Protein AF-A0A7V9MIT4-F1 (afdb_monomer)

Rad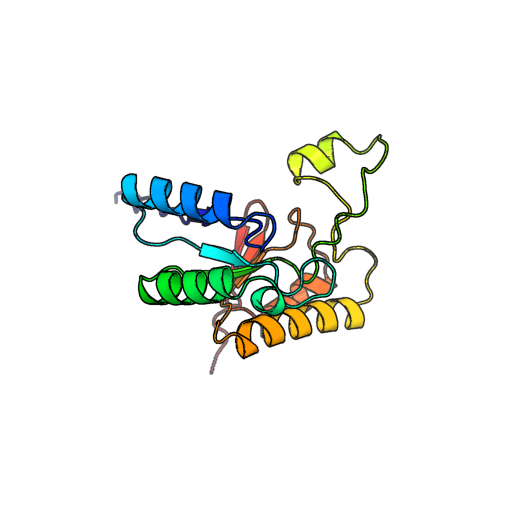ius of gyration: 16.39 Å; Cα contacts (8 Å, |Δi|>4): 254; chains: 1; bounding box: 53×37×36 Å

Mean predicted aligned error: 7.79 Å

Nearest PDB structures (foldseek):
  3wx7-assembly1_A  TM=4.622E-01  e=9.241E-02  Vibrio parahaemolyticus
  3e48-assembly1_A  TM=4.298E-01  e=4.080E+00  Staphylococcus aureus subsp. aureus Mu50
  1ajz-assembly1_A  TM=4.007E-01  e=4.355E+00  Escherichia coli

Foldseek 3Di:
DDDPDDDDAAEDPDQAPVCPVVSVVVVVVCVVVVNQEHEYAYQQQAVNHGRCVVCVVSLVVVVVRVVSPYAYAYEFHHPPQPPDDDDDVVVLCVLLVHDDWPPPPDDLVRLLCRVVVSQVSCVVSVHHHQEYETRSLDDDPSNVVSRLPRHQWYDHPPDIDGNPPDDD

Secondary structure (DSSP, 8-state):
-PPPPPP---EEEEESGGGHHHHHHHHHHHHHTT----EEEE-SSGGGS-TTTS-HHHHHHHHHHHHTT-EEEEE-SS------PPSS-HHHHHHTTSS--SSTT--HHHHHHHHHHHHHHHHHTT----EEE-GGG---HHHHHHHTTT-SEEEETTEEEEPP----

pLDDT: mean 84.07, std 19.53, range [32.19, 98.31]

Structure (mmCIF, N/CA/C/O backbone):
data_AF-A0A7V9MIT4-F1
#
_entry.id   AF-A0A7V9MIT4-F1
#
loop_
_atom_site.group_PDB
_atom_site.id
_atom_site.type_symbol
_atom_site.label_atom_id
_atom_site.label_alt_id
_atom_site.label_comp_id
_atom_site.label_asym_id
_atom_site.label_entity_id
_atom_site.label_seq_id
_atom_site.pdbx_PDB_ins_code
_atom_site.Cartn_x
_atom_site.Cartn_y
_atom_site.Cartn_z
_atom_site.occupancy
_atom_site.B_iso_or_equiv
_atom_site.auth_seq_id
_atom_site.auth_comp_id
_atom_site.auth_asym_id
_atom_site.auth_atom_id
_atom_site.pdbx_PDB_model_num
ATOM 1 N N . MET A 1 1 ? -34.554 13.764 -7.611 1.00 50.81 1 MET A N 1
ATOM 2 C CA . MET A 1 1 ? -33.709 12.627 -7.179 1.00 50.81 1 MET A CA 1
ATOM 3 C C . MET A 1 1 ? -32.407 13.195 -6.635 1.00 50.81 1 MET A C 1
ATOM 5 O O . MET A 1 1 ? -31.705 13.870 -7.378 1.00 50.81 1 MET A O 1
ATOM 9 N N . SER A 1 2 ? -32.130 13.022 -5.344 1.00 70.88 2 SER A N 1
ATOM 10 C CA . SER A 1 2 ? -30.920 13.536 -4.687 1.00 70.88 2 SER A CA 1
ATOM 11 C C . SER A 1 2 ? -29.694 12.757 -5.168 1.00 70.88 2 SER A C 1
ATOM 13 O O . SER A 1 2 ? -29.750 11.530 -5.259 1.00 70.88 2 SER A O 1
ATOM 15 N N . ARG A 1 3 ? -28.592 13.444 -5.496 1.00 68.62 3 ARG A N 1
ATOM 16 C CA . ARG A 1 3 ? -27.335 12.785 -5.882 1.00 68.62 3 ARG A CA 1
ATOM 17 C C . ARG A 1 3 ? -26.892 11.866 -4.734 1.00 68.62 3 ARG A C 1
ATOM 19 O O . ARG A 1 3 ? -26.914 12.330 -3.591 1.00 68.62 3 ARG A O 1
ATOM 26 N N . PRO A 1 4 ? -26.505 10.603 -4.995 1.00 65.50 4 PRO A N 1
ATOM 27 C CA . PRO A 1 4 ? -26.009 9.738 -3.935 1.00 65.50 4 PRO A CA 1
ATOM 28 C C . PRO A 1 4 ? -24.834 10.420 -3.220 1.00 65.50 4 PRO A C 1
ATOM 30 O O . PRO A 1 4 ? -24.067 11.147 -3.868 1.00 65.50 4 PRO A O 1
ATOM 33 N N . PRO A 1 5 ? -24.699 10.227 -1.897 1.00 76.44 5 PRO A N 1
ATOM 34 C CA . PRO A 1 5 ? -23.620 10.836 -1.138 1.00 76.44 5 PRO A CA 1
ATOM 35 C C . PRO A 1 5 ? -22.276 10.421 -1.737 1.00 76.44 5 PRO A C 1
ATOM 37 O O . PRO A 1 5 ? -22.079 9.265 -2.129 1.00 76.44 5 PRO A O 1
ATOM 40 N N . ALA A 1 6 ? -21.360 11.383 -1.839 1.00 81.81 6 ALA A N 1
ATOM 41 C CA . ALA A 1 6 ? -20.009 11.109 -2.298 1.00 81.81 6 ALA A CA 1
ATOM 42 C C . ALA A 1 6 ? -19.359 10.100 -1.343 1.00 81.81 6 ALA A C 1
ATOM 44 O O . ALA A 1 6 ? -19.376 10.289 -0.128 1.00 81.81 6 ALA A O 1
ATOM 45 N N . ARG A 1 7 ? -18.810 9.017 -1.895 1.00 85.94 7 ARG A N 1
ATOM 46 C CA . ARG A 1 7 ? -18.032 8.038 -1.133 1.00 85.94 7 ARG A CA 1
ATOM 47 C C . ARG A 1 7 ? -16.562 8.423 -1.202 1.00 85.94 7 ARG A C 1
ATOM 49 O O . ARG A 1 7 ? -16.073 8.770 -2.275 1.00 85.94 7 ARG A O 1
ATOM 56 N N . VAL A 1 8 ? -15.876 8.335 -0.070 1.00 87.75 8 VAL A N 1
ATOM 57 C CA . VAL A 1 8 ? -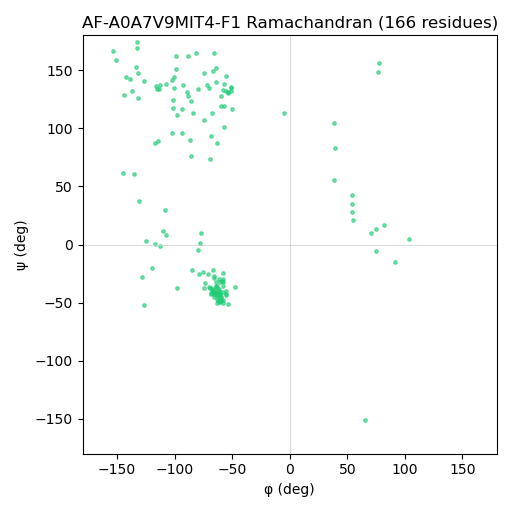14.439 8.591 0.047 1.00 87.75 8 VAL A CA 1
ATOM 58 C C . VAL A 1 8 ? -13.759 7.293 0.462 1.00 87.75 8 VAL A C 1
ATOM 60 O O . VAL A 1 8 ? -14.260 6.581 1.328 1.00 87.75 8 VAL A O 1
ATOM 63 N N . ALA A 1 9 ? -12.630 6.986 -0.170 1.00 90.81 9 ALA A N 1
ATOM 64 C CA . ALA A 1 9 ? -11.710 5.948 0.270 1.00 90.81 9 ALA A CA 1
ATOM 65 C C . ALA A 1 9 ? -10.419 6.627 0.728 1.00 90.81 9 ALA A C 1
ATOM 67 O O . ALA A 1 9 ? -9.948 7.558 0.074 1.00 90.81 9 ALA A O 1
ATOM 68 N N . VAL A 1 10 ? -9.863 6.167 1.845 1.00 95.25 10 VAL A N 1
ATOM 69 C CA . VAL A 1 10 ? -8.635 6.716 2.428 1.00 95.25 10 VAL A CA 1
ATOM 70 C C . VAL A 1 10 ? -7.556 5.646 2.385 1.00 95.25 10 VAL A C 1
ATOM 72 O O . VAL A 1 10 ? -7.805 4.492 2.742 1.00 95.25 10 VAL A O 1
ATOM 75 N N . ALA A 1 11 ? -6.363 6.031 1.938 1.00 95.62 11 ALA A N 1
ATOM 76 C CA . ALA A 1 11 ? -5.203 5.159 1.896 1.00 95.62 11 ALA A CA 1
ATOM 77 C C . ALA A 1 11 ? -4.015 5.798 2.621 1.00 95.62 11 ALA A C 1
ATOM 79 O O . ALA A 1 11 ? -3.781 7.000 2.498 1.00 95.62 11 ALA A O 1
ATOM 80 N N . VAL A 1 12 ? -3.262 4.981 3.355 1.00 96.69 12 VAL A N 1
ATOM 81 C CA . VAL A 1 12 ? -1.987 5.359 3.971 1.00 96.69 12 VAL A CA 1
ATOM 82 C C . VAL A 1 12 ? -0.874 4.785 3.104 1.00 96.69 12 VAL A C 1
ATOM 84 O O . VAL A 1 12 ? -0.790 3.572 2.913 1.00 96.69 12 VAL A O 1
ATOM 87 N N . HIS A 1 13 ? -0.065 5.677 2.541 1.00 93.81 13 HIS A N 1
ATOM 88 C CA . HIS A 1 13 ? 1.044 5.340 1.655 1.00 93.81 13 HIS A CA 1
ATOM 89 C C . HIS A 1 13 ? 2.298 4.917 2.424 1.00 93.81 13 HIS A C 1
ATOM 91 O O . HIS A 1 13 ? 2.413 5.168 3.624 1.00 93.81 13 HIS A O 1
ATOM 97 N N . ASP A 1 14 ? 3.229 4.305 1.688 1.00 91.75 14 ASP A N 1
ATOM 98 C CA . ASP A 1 14 ? 4.587 3.999 2.136 1.00 91.75 14 ASP A CA 1
ATOM 99 C C . ASP A 1 14 ? 4.646 3.212 3.446 1.00 91.75 14 ASP A C 1
ATOM 101 O O . ASP A 1 14 ? 5.469 3.506 4.306 1.00 91.75 14 ASP A O 1
ATOM 105 N N . VAL A 1 15 ? 3.783 2.206 3.619 1.00 95.56 15 VAL A N 1
ATOM 106 C CA . VAL A 1 15 ? 3.822 1.336 4.800 1.00 95.56 15 VAL A CA 1
ATOM 107 C C . VAL A 1 15 ? 5.010 0.381 4.670 1.00 95.56 15 VAL A C 1
ATOM 109 O O . VAL A 1 15 ? 5.002 -0.543 3.855 1.00 95.56 15 VAL A O 1
ATOM 112 N N . ALA A 1 16 ? 6.049 0.634 5.462 1.00 94.31 16 ALA A N 1
ATOM 113 C CA . ALA A 1 16 ? 7.313 -0.096 5.468 1.00 94.31 16 ALA A CA 1
ATOM 114 C C . ALA A 1 16 ? 7.979 0.009 6.855 1.00 94.31 16 ALA A C 1
ATOM 116 O O . ALA A 1 16 ? 7.594 0.866 7.653 1.00 94.31 16 ALA A O 1
ATOM 117 N N . PRO A 1 17 ? 9.010 -0.801 7.167 1.00 93.25 17 PRO A N 1
ATOM 118 C CA . PRO A 1 17 ? 9.674 -0.748 8.471 1.00 93.25 17 PRO A CA 1
ATOM 119 C C . PRO A 1 17 ? 10.209 0.648 8.830 1.00 93.25 17 PRO A C 1
ATOM 121 O O . PRO A 1 17 ? 10.043 1.103 9.958 1.00 93.25 17 PRO A O 1
ATOM 124 N N . ALA A 1 18 ? 10.776 1.374 7.859 1.00 91.38 18 ALA A N 1
ATOM 125 C CA . ALA A 1 18 ? 11.345 2.709 8.076 1.00 91.38 18 ALA A CA 1
ATOM 126 C C . ALA A 1 18 ? 10.304 3.793 8.430 1.00 91.38 18 ALA A C 1
ATOM 128 O O . ALA A 1 18 ? 10.654 4.825 8.997 1.00 91.38 18 ALA A O 1
ATOM 129 N N . THR A 1 19 ? 9.036 3.580 8.084 1.00 92.62 19 THR A N 1
ATOM 130 C CA . THR A 1 19 ? 7.924 4.526 8.279 1.00 92.62 19 THR A CA 1
ATOM 131 C C . THR A 1 19 ? 6.906 4.024 9.301 1.00 92.62 19 THR A C 1
ATOM 133 O O . THR A 1 19 ? 5.950 4.736 9.610 1.00 92.62 19 THR A O 1
ATOM 136 N N . PHE A 1 20 ? 7.115 2.829 9.861 1.00 95.12 20 PHE A N 1
ATOM 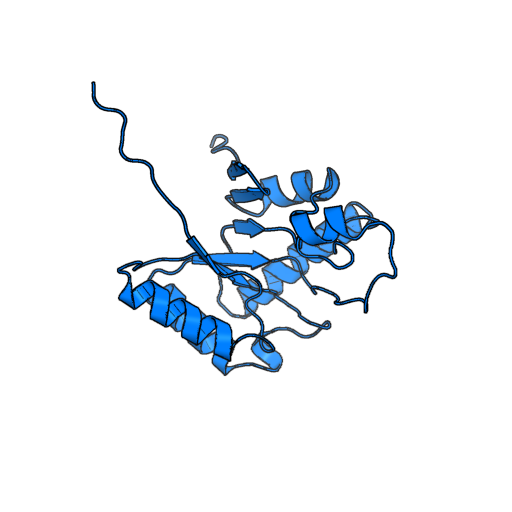137 C CA . PHE A 1 20 ? 6.121 2.097 10.638 1.00 95.12 20 PHE A CA 1
ATOM 138 C C . PHE A 1 20 ? 5.524 2.914 11.789 1.00 95.12 20 PHE A C 1
ATOM 140 O O . PHE A 1 20 ? 4.304 3.056 11.858 1.00 95.12 20 PHE A O 1
ATOM 147 N N . ALA A 1 21 ? 6.361 3.524 12.635 1.00 96.19 21 ALA A N 1
ATOM 148 C CA . ALA A 1 21 ? 5.891 4.336 13.761 1.00 96.19 21 ALA A CA 1
ATOM 149 C C . ALA A 1 21 ? 4.937 5.455 13.304 1.00 96.19 21 ALA A C 1
ATOM 151 O O . ALA A 1 21 ? 3.868 5.653 13.879 1.00 96.19 21 ALA A O 1
ATOM 152 N N . ARG A 1 22 ? 5.268 6.122 12.191 1.00 97.06 22 ARG A N 1
ATOM 153 C CA . ARG A 1 22 ? 4.426 7.178 11.627 1.00 97.06 22 ARG A CA 1
ATOM 154 C C . ARG A 1 22 ? 3.121 6.632 11.047 1.00 97.06 22 ARG A C 1
ATOM 156 O O . ARG A 1 22 ? 2.083 7.276 11.183 1.00 97.06 22 ARG A O 1
ATOM 163 N N . CYS A 1 23 ? 3.147 5.459 10.415 1.00 97.75 23 CYS A N 1
ATOM 164 C CA . CYS A 1 23 ? 1.939 4.798 9.916 1.00 97.75 23 CYS A CA 1
ATOM 165 C C . CYS A 1 23 ? 0.970 4.445 11.055 1.00 97.75 23 CYS A C 1
ATOM 167 O O . CYS A 1 23 ? -0.236 4.635 10.893 1.00 97.75 23 CYS A O 1
ATOM 169 N N . VAL A 1 24 ? 1.483 3.993 12.206 1.00 98.12 24 VAL A N 1
ATOM 170 C CA . VAL A 1 24 ? 0.674 3.711 13.405 1.00 98.12 24 VAL A CA 1
ATOM 171 C C . VAL A 1 24 ? -0.002 4.984 13.916 1.00 98.12 24 VAL A C 1
ATOM 173 O O . VAL A 1 24 ? -1.218 4.988 14.103 1.00 98.12 24 VAL A O 1
ATOM 176 N N . GLU A 1 25 ? 0.750 6.078 14.065 1.00 98.25 25 GLU A N 1
ATOM 177 C CA . GLU A 1 25 ? 0.209 7.378 14.492 1.00 98.25 25 GLU A CA 1
ATOM 178 C C . GLU A 1 25 ? -0.895 7.881 13.556 1.00 98.25 25 GLU A C 1
ATOM 180 O O . GLU A 1 25 ? -1.987 8.233 14.003 1.00 98.25 25 GLU A O 1
ATOM 185 N N . VAL A 1 26 ? -0.633 7.890 12.243 1.00 98.12 26 VAL A N 1
ATOM 186 C CA . VAL A 1 26 ? -1.614 8.344 11.247 1.00 98.12 26 VAL A CA 1
ATOM 187 C C . VAL A 1 26 ? -2.851 7.455 11.278 1.00 98.12 26 VAL A C 1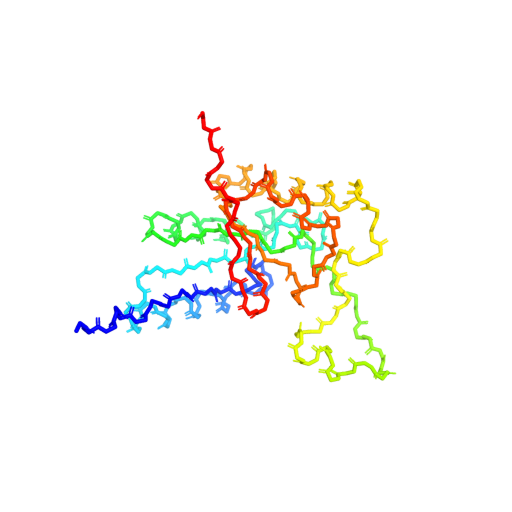
ATOM 189 O O . VAL A 1 26 ? -3.967 7.967 11.226 1.00 98.12 26 VAL A O 1
ATOM 192 N N . ARG A 1 27 ? -2.690 6.133 11.395 1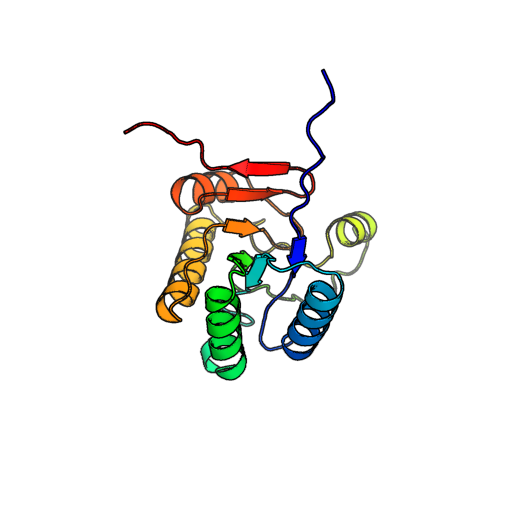.00 98.12 27 ARG A N 1
ATOM 193 C CA . ARG A 1 27 ? -3.837 5.224 11.463 1.00 98.12 27 ARG A CA 1
ATOM 194 C C . ARG A 1 27 ? -4.686 5.457 12.713 1.00 98.12 27 ARG A C 1
ATOM 196 O O . ARG A 1 27 ? -5.913 5.413 12.597 1.00 98.12 27 ARG A O 1
ATOM 203 N N . GLY A 1 28 ? -4.052 5.697 13.862 1.00 97.56 28 GLY A N 1
ATOM 204 C CA . GLY A 1 28 ? -4.728 6.039 15.115 1.00 97.56 28 GLY A CA 1
ATOM 205 C C . GLY A 1 28 ? -5.530 7.331 14.985 1.00 97.56 28 GLY A C 1
ATOM 206 O O . GLY A 1 28 ? -6.733 7.331 15.223 1.00 97.56 28 GLY A O 1
ATOM 207 N N . TRP A 1 29 ? -4.906 8.386 14.460 1.00 98.19 29 TRP A N 1
ATOM 208 C CA . TRP A 1 29 ? -5.584 9.655 14.185 1.00 98.19 29 TRP A CA 1
ATOM 209 C C . TRP A 1 29 ? -6.780 9.501 13.228 1.00 98.19 29 TRP A C 1
ATOM 211 O O . TRP A 1 29 ? -7.844 10.070 13.458 1.00 98.19 29 TRP A O 1
ATOM 221 N N . LEU A 1 30 ? -6.658 8.685 12.174 1.00 97.81 30 LEU A N 1
ATOM 222 C CA . LEU A 1 30 ? -7.784 8.398 11.275 1.00 97.81 30 LEU A CA 1
ATOM 223 C C . LEU A 1 30 ? -8.922 7.654 11.998 1.00 97.81 30 LEU A C 1
ATOM 225 O O . LEU A 1 30 ? -10.089 7.924 11.718 1.00 97.81 30 LEU A O 1
ATOM 229 N N . ALA A 1 31 ? -8.610 6.755 12.940 1.00 96.75 31 ALA A N 1
ATOM 230 C CA . ALA A 1 31 ? -9.626 6.082 13.754 1.00 96.75 31 ALA A CA 1
ATOM 231 C C . ALA A 1 31 ? -10.380 7.073 14.655 1.00 96.75 31 ALA A C 1
ATOM 233 O O . ALA A 1 31 ? -11.603 7.015 14.729 1.00 96.75 31 ALA A O 1
ATOM 234 N N . GLU A 1 32 ? -9.672 8.016 15.282 1.00 97.38 32 GLU A N 1
ATOM 235 C CA . GLU A 1 32 ? -10.275 9.078 16.105 1.00 97.38 32 GLU A CA 1
ATOM 236 C C . GLU A 1 32 ? -11.225 9.979 15.300 1.00 97.38 32 GLU A C 1
ATOM 238 O O . GLU A 1 32 ? -12.217 10.475 15.831 1.00 97.38 32 GLU A O 1
ATOM 243 N N . LEU A 1 33 ? -10.969 10.144 13.999 1.00 96.25 33 LEU A N 1
ATOM 244 C CA . LEU A 1 33 ? -11.858 10.841 13.064 1.00 96.25 33 LEU A CA 1
ATOM 245 C C . LEU A 1 33 ? -13.068 10.002 12.605 1.00 96.25 33 LEU A C 1
ATOM 247 O O . LEU A 1 33 ? -13.858 10.472 11.785 1.00 96.25 33 LEU A O 1
ATOM 251 N N . GLY A 1 34 ? -13.220 8.772 13.101 1.00 95.38 34 GLY A N 1
ATOM 252 C CA . GLY A 1 34 ? -14.306 7.858 12.735 1.00 95.38 34 GLY A CA 1
ATOM 253 C C . GLY A 1 34 ? -14.072 7.091 11.431 1.00 95.38 34 GLY A C 1
ATOM 254 O O . GLY A 1 34 ? -15.019 6.564 10.847 1.00 95.38 34 GLY A O 1
ATOM 255 N N . LEU A 1 35 ? -12.832 7.030 10.930 1.00 95.94 35 LEU A N 1
ATOM 256 C CA . LEU A 1 35 ? -12.487 6.185 9.786 1.00 95.94 35 LEU A CA 1
ATOM 257 C C . LEU A 1 35 ? -12.133 4.780 10.277 1.00 95.94 35 LEU A C 1
ATOM 259 O O . LEU A 1 35 ? -10.976 4.446 10.556 1.00 95.94 35 LEU A O 1
ATOM 263 N N . ASP A 1 36 ? -13.166 3.943 10.344 1.00 93.12 36 ASP A N 1
ATOM 264 C CA . ASP A 1 36 ? -13.055 2.557 10.805 1.00 93.12 36 ASP A CA 1
ATOM 265 C C . ASP A 1 36 ? -12.207 1.688 9.874 1.00 93.12 36 ASP A C 1
ATOM 267 O O . ASP A 1 36 ? -11.612 0.713 10.323 1.00 93.12 36 ASP A O 1
ATOM 271 N N . ARG A 1 37 ? -12.134 2.034 8.581 1.00 95.75 37 ARG A N 1
ATOM 272 C CA . ARG A 1 37 ? -11.415 1.256 7.564 1.00 95.75 37 ARG A CA 1
ATOM 273 C C . ARG A 1 37 ? -10.606 2.150 6.643 1.00 95.75 37 ARG A C 1
ATOM 275 O O . ARG A 1 37 ? -11.135 3.107 6.074 1.00 95.75 37 ARG A O 1
ATOM 282 N N . VAL A 1 38 ? -9.352 1.778 6.424 1.00 97.69 38 VAL A N 1
ATOM 283 C CA . VAL A 1 38 ? -8.463 2.407 5.440 1.00 97.69 38 VAL A CA 1
ATOM 284 C C . VAL A 1 38 ? -7.764 1.350 4.591 1.00 97.69 38 VAL A C 1
ATOM 286 O O . VAL A 1 38 ? -7.815 0.158 4.886 1.00 97.69 38 VAL A O 1
ATOM 289 N N . THR A 1 39 ? -7.105 1.776 3.516 1.00 98.06 39 THR A N 1
ATOM 290 C CA . THR A 1 39 ? -6.191 0.907 2.764 1.00 98.06 39 THR A CA 1
ATOM 291 C C . THR A 1 39 ? -4.743 1.214 3.132 1.00 98.06 39 THR A C 1
ATOM 293 O O . THR A 1 39 ? -4.290 2.346 2.997 1.00 98.06 39 THR A O 1
ATOM 296 N N . LEU A 1 40 ? -4.001 0.206 3.568 1.00 98.31 40 LEU A N 1
ATOM 297 C CA . LEU A 1 40 ? -2.580 0.288 3.879 1.00 98.31 40 LEU A CA 1
ATOM 298 C C . LEU A 1 40 ? -1.782 -0.138 2.642 1.00 98.31 40 LEU A C 1
ATOM 300 O O . LEU A 1 40 ? -1.914 -1.270 2.168 1.00 98.31 40 LEU A O 1
ATOM 304 N N . LEU A 1 41 ? -0.995 0.784 2.086 1.00 97.69 41 LEU A N 1
ATOM 305 C CA . LEU A 1 41 ? -0.198 0.550 0.882 1.00 97.69 41 LEU A CA 1
ATOM 306 C C . LEU A 1 41 ? 1.206 0.097 1.282 1.00 97.69 41 LEU A C 1
ATOM 308 O O . LEU A 1 41 ? 2.068 0.913 1.608 1.00 97.69 41 LEU A O 1
ATOM 312 N N . VAL A 1 42 ? 1.406 -1.218 1.290 1.00 97.38 42 VAL A N 1
ATOM 313 C CA . VAL A 1 42 ? 2.604 -1.866 1.833 1.00 97.38 42 VAL A CA 1
ATOM 314 C C . VAL A 1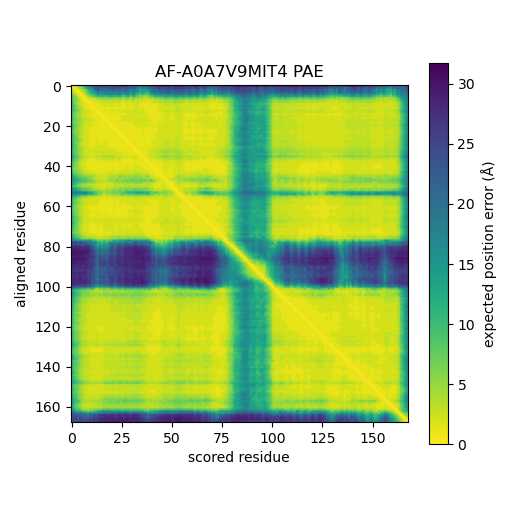 42 ? 3.671 -2.009 0.758 1.00 97.38 42 VAL A C 1
ATOM 316 O O . VAL A 1 42 ? 3.387 -2.512 -0.332 1.00 97.38 42 VAL A O 1
ATOM 319 N N . ILE A 1 43 ? 4.902 -1.609 1.079 1.00 95.19 43 ILE A N 1
ATOM 320 C CA . ILE A 1 43 ? 6.085 -1.879 0.255 1.00 95.19 43 ILE A CA 1
ATOM 321 C C . ILE A 1 43 ? 6.585 -3.285 0.627 1.00 95.19 43 ILE A C 1
ATOM 323 O O . ILE A 1 43 ? 7.020 -3.476 1.763 1.00 95.19 43 ILE A O 1
ATOM 327 N N . PRO A 1 44 ? 6.520 -4.283 -0.274 1.00 95.19 44 PRO A N 1
ATOM 328 C CA . PRO A 1 44 ? 6.783 -5.674 0.101 1.00 95.19 44 PRO A CA 1
ATOM 329 C C . PRO A 1 44 ? 8.236 -5.961 0.483 1.00 95.19 44 PRO A C 1
ATOM 331 O O . PRO A 1 44 ? 8.486 -6.699 1.430 1.00 95.19 44 PRO A O 1
ATOM 334 N N . ALA A 1 45 ? 9.198 -5.418 -0.262 1.00 92.06 45 ALA A N 1
ATOM 335 C CA . ALA A 1 45 ? 10.612 -5.725 -0.084 1.00 92.06 45 ALA A CA 1
ATOM 336 C C . ALA A 1 45 ? 11.487 -4.459 -0.105 1.00 92.06 45 ALA A C 1
ATOM 338 O O . ALA A 1 45 ? 12.336 -4.317 -0.996 1.00 92.06 45 ALA A O 1
ATOM 339 N N . PRO A 1 46 ? 11.276 -3.512 0.832 1.00 85.19 46 PRO A N 1
ATOM 340 C CA . PRO A 1 46 ? 12.066 -2.289 0.888 1.00 85.19 46 PRO A CA 1
ATOM 341 C C . PRO A 1 46 ? 13.554 -2.639 0.981 1.00 85.19 46 PRO A C 1
ATOM 343 O O . PRO A 1 46 ? 13.953 -3.506 1.758 1.00 85.19 46 PRO A O 1
ATOM 346 N N . GLU A 1 47 ? 14.372 -1.998 0.145 1.00 82.12 47 GLU A N 1
ATOM 347 C CA . GLU A 1 47 ? 15.820 -2.262 0.082 1.00 82.12 47 GLU A CA 1
ATOM 348 C C . GLU A 1 47 ? 16.174 -3.749 -0.152 1.00 82.12 47 GLU A C 1
ATOM 350 O O . GLU A 1 47 ? 17.182 -4.240 0.350 1.00 82.12 47 GLU A O 1
ATOM 355 N N . LEU A 1 48 ? 15.360 -4.472 -0.937 1.00 83.94 48 LEU A N 1
ATOM 356 C CA . LEU A 1 48 ? 15.560 -5.883 -1.324 1.00 83.94 48 LEU A CA 1
ATOM 357 C C . LEU A 1 48 ? 15.374 -6.918 -0.207 1.00 83.94 48 LEU A C 1
ATOM 359 O O . LEU A 1 48 ? 15.649 -8.100 -0.421 1.00 83.94 48 LEU A O 1
ATOM 363 N N . HIS A 1 49 ? 14.865 -6.516 0.954 1.00 86.75 49 HIS A N 1
ATOM 364 C CA . HIS A 1 49 ? 14.556 -7.434 2.045 1.00 86.75 49 HIS A CA 1
ATOM 365 C C . HIS A 1 49 ? 13.051 -7.485 2.289 1.00 86.75 49 HIS A C 1
ATOM 367 O O . HIS A 1 49 ? 12.444 -6.418 2.367 1.00 86.75 49 HIS A O 1
ATOM 373 N N . PRO A 1 50 ? 12.442 -8.678 2.448 1.00 90.75 50 PRO A N 1
ATOM 374 C CA . PRO A 1 50 ? 11.039 -8.773 2.837 1.00 90.75 50 PRO A CA 1
ATOM 375 C C . PRO A 1 50 ? 10.753 -7.920 4.078 1.00 90.75 50 PRO A C 1
ATOM 377 O O . PRO A 1 50 ? 11.531 -7.931 5.038 1.00 90.75 50 PRO A O 1
ATOM 380 N N . PHE A 1 51 ? 9.660 -7.156 4.042 1.00 90.88 51 PHE A N 1
ATOM 381 C CA . PHE A 1 51 ? 9.336 -6.170 5.078 1.00 90.88 51 PHE A CA 1
ATOM 382 C C . PHE A 1 51 ? 9.223 -6.793 6.481 1.00 90.88 51 PHE A C 1
ATOM 384 O O . PHE A 1 51 ? 9.565 -6.155 7.475 1.00 90.88 51 PHE A O 1
ATOM 391 N N . ASP A 1 52 ? 8.776 -8.044 6.552 1.00 87.81 52 ASP A N 1
ATOM 392 C CA . ASP A 1 52 ? 8.562 -8.824 7.769 1.00 87.81 52 ASP A CA 1
ATOM 393 C C . ASP A 1 52 ? 9.864 -9.400 8.346 1.00 87.81 52 ASP A C 1
ATOM 395 O O . ASP A 1 52 ? 9.973 -9.588 9.554 1.00 87.81 52 ASP A O 1
ATOM 399 N N . SER A 1 53 ? 10.895 -9.601 7.520 1.00 87.62 53 SER A N 1
ATOM 400 C CA . SER A 1 53 ? 12.178 -10.174 7.955 1.00 87.62 53 SER A CA 1
ATOM 401 C C . SER A 1 53 ? 12.941 -9.272 8.928 1.00 87.62 53 SER A C 1
ATOM 403 O O . SER A 1 53 ? 13.724 -9.759 9.740 1.00 87.62 53 SER A O 1
ATOM 405 N N . ARG A 1 54 ? 12.743 -7.951 8.836 1.00 74.50 54 ARG A N 1
ATOM 406 C CA . ARG A 1 54 ? 13.357 -6.950 9.731 1.00 74.50 54 ARG A CA 1
ATOM 407 C C . ARG A 1 54 ? 12.336 -6.167 10.559 1.00 74.50 54 ARG A C 1
ATOM 409 O O . ARG A 1 54 ? 12.731 -5.279 11.305 1.00 74.50 54 ARG A O 1
ATOM 416 N N . GLY A 1 55 ? 11.050 -6.465 10.398 1.00 82.00 55 GLY A N 1
ATOM 417 C CA . GLY A 1 55 ? 9.951 -5.773 11.066 1.00 82.00 55 GLY A CA 1
ATOM 418 C C . GLY A 1 55 ? 8.810 -6.730 11.398 1.00 82.00 55 GLY A C 1
ATOM 419 O O . GLY A 1 55 ? 7.708 -6.545 10.876 1.00 82.00 55 GLY A O 1
ATOM 420 N N . PRO A 1 56 ? 9.039 -7.758 12.235 1.00 90.00 56 PRO A N 1
ATOM 421 C CA . PRO A 1 56 ? 7.973 -8.666 12.651 1.00 90.00 56 PRO A CA 1
ATOM 422 C C . PRO A 1 56 ? 6.817 -7.921 13.340 1.00 90.00 56 PRO A C 1
ATOM 424 O O . PRO A 1 56 ? 5.661 -8.313 13.195 1.00 90.00 56 PRO A O 1
ATOM 427 N N . GLU A 1 57 ? 7.096 -6.800 14.012 1.00 95.12 57 GLU A N 1
ATOM 428 C CA . GLU A 1 57 ? 6.084 -5.930 14.617 1.00 95.12 57 GLU A CA 1
ATOM 429 C C . GLU A 1 57 ? 5.178 -5.283 13.563 1.00 95.12 57 GLU A C 1
ATOM 431 O O . GLU A 1 57 ? 3.972 -5.166 13.775 1.00 95.12 57 GLU A O 1
ATOM 436 N N . LEU A 1 58 ? 5.734 -4.905 12.405 1.00 96.44 58 LEU A N 1
ATOM 437 C CA . LEU A 1 58 ? 4.951 -4.377 11.288 1.00 96.44 58 LEU A CA 1
ATOM 438 C C . LEU A 1 58 ? 4.026 -5.458 10.716 1.00 96.44 58 LEU A C 1
ATOM 440 O O . LEU A 1 58 ? 2.864 -5.173 10.436 1.00 96.44 58 LEU A O 1
ATOM 444 N N . ALA A 1 59 ? 4.509 -6.694 10.565 1.00 96.25 59 ALA A N 1
ATOM 445 C CA . ALA A 1 59 ? 3.679 -7.804 10.098 1.00 96.25 59 ALA A CA 1
ATOM 446 C C . ALA A 1 59 ? 2.528 -8.106 11.073 1.00 96.25 59 ALA A C 1
ATOM 448 O O . ALA A 1 59 ? 1.374 -8.177 10.649 1.00 96.25 59 ALA A O 1
ATOM 449 N N . ALA A 1 60 ? 2.821 -8.188 12.374 1.00 97.31 60 ALA A N 1
ATOM 450 C CA . ALA A 1 60 ? 1.810 -8.393 13.410 1.00 97.31 60 ALA A CA 1
ATOM 451 C C . ALA A 1 60 ? 0.767 -7.262 13.430 1.00 97.31 60 ALA A C 1
ATOM 453 O O . ALA A 1 60 ? -0.436 -7.526 13.457 1.00 97.31 60 ALA A O 1
ATOM 454 N N . TRP A 1 61 ? 1.212 -6.005 13.337 1.00 98.25 61 TRP A N 1
ATOM 455 C CA . TRP A 1 61 ? 0.310 -4.859 13.247 1.00 98.25 61 TRP A CA 1
ATOM 456 C C . TRP A 1 61 ? -0.560 -4.916 11.987 1.00 98.25 61 TRP A C 1
ATOM 458 O O . TRP A 1 61 ? -1.765 -4.689 12.065 1.00 98.25 61 TRP A O 1
ATOM 468 N N . LEU A 1 62 ? 0.002 -5.275 10.829 1.00 98.25 62 LEU A N 1
ATOM 469 C CA . LEU A 1 62 ? -0.773 -5.434 9.596 1.00 98.25 62 LEU A CA 1
ATOM 470 C C . LEU A 1 62 ? -1.847 -6.519 9.734 1.00 98.25 62 LEU A C 1
ATOM 472 O O . LEU A 1 62 ? -2.972 -6.304 9.284 1.00 98.25 62 LEU A O 1
ATOM 476 N N . HIS A 1 63 ? -1.551 -7.649 10.382 1.00 98.19 63 HIS A N 1
ATOM 477 C CA . HIS A 1 63 ? -2.558 -8.682 10.660 1.00 98.19 63 HIS A CA 1
ATOM 478 C C . HIS A 1 63 ? -3.672 -8.175 11.564 1.00 98.19 63 HIS A C 1
ATOM 480 O O . HIS A 1 63 ? -4.845 -8.385 11.257 1.00 98.19 63 HIS A O 1
ATOM 486 N N . GLU A 1 64 ? -3.325 -7.472 12.639 1.00 98.06 64 GLU A N 1
ATOM 487 C CA . GLU A 1 64 ? -4.302 -6.873 13.548 1.00 98.06 64 GLU A CA 1
ATOM 488 C C . GLU A 1 64 ? -5.212 -5.880 12.808 1.00 98.06 64 GLU A C 1
ATOM 490 O O . GLU A 1 64 ? -6.436 -5.927 12.936 1.00 98.06 64 GLU A O 1
ATOM 495 N N . ARG A 1 65 ? -4.624 -5.008 11.981 1.00 98.19 65 ARG A N 1
ATOM 496 C CA . ARG A 1 65 ? -5.360 -4.022 11.183 1.00 98.19 65 ARG A CA 1
ATOM 497 C C . ARG A 1 65 ? -6.278 -4.676 10.157 1.00 98.19 65 ARG A C 1
ATOM 499 O O . ARG A 1 65 ? -7.434 -4.273 10.037 1.00 98.19 65 ARG A O 1
ATOM 506 N N . VAL A 1 66 ? -5.809 -5.718 9.471 1.00 98.06 66 VAL A N 1
ATOM 507 C CA . VAL A 1 66 ? -6.645 -6.507 8.554 1.00 98.06 66 VAL A CA 1
ATOM 508 C C . VAL A 1 66 ? -7.795 -7.183 9.304 1.00 98.06 66 VAL A C 1
ATOM 510 O O . VAL A 1 66 ? -8.934 -7.125 8.844 1.00 98.06 66 VAL A O 1
ATOM 513 N N . GLY A 1 67 ? -7.537 -7.757 10.483 1.00 97.44 67 GLY A N 1
ATOM 514 C CA . GLY A 1 67 ? -8.574 -8.331 11.347 1.00 97.44 67 GLY A CA 1
ATOM 515 C C . GLY A 1 67 ? -9.618 -7.306 11.806 1.00 97.44 67 GLY A C 1
ATOM 516 O O . GLY A 1 67 ? -10.796 -7.638 11.927 1.00 97.44 67 GLY A O 1
ATOM 517 N N . ALA A 1 68 ? -9.210 -6.048 11.986 1.00 96.81 68 ALA A N 1
ATOM 518 C CA . ALA A 1 68 ? -10.092 -4.922 12.295 1.00 96.81 68 ALA A CA 1
ATOM 519 C C . ALA A 1 68 ? -10.825 -4.339 11.064 1.00 96.81 68 ALA A C 1
ATOM 521 O O . ALA A 1 68 ? -11.690 -3.476 11.215 1.00 96.81 68 ALA A O 1
ATOM 522 N N . GLY A 1 69 ? -10.530 -4.821 9.852 1.00 96.75 69 GLY A N 1
ATOM 523 C CA . GLY A 1 69 ? -11.226 -4.450 8.617 1.00 96.75 69 GLY A CA 1
ATOM 524 C C . GLY A 1 69 ? -10.485 -3.475 7.700 1.00 96.75 69 GLY A C 1
ATOM 525 O O . GLY A 1 69 ? -11.058 -3.081 6.679 1.00 96.75 69 GLY A O 1
ATOM 526 N N . ASP A 1 70 ? -9.240 -3.099 8.014 1.00 98.00 70 ASP A N 1
ATOM 527 C CA . ASP A 1 70 ? -8.384 -2.390 7.059 1.00 98.00 70 ASP A CA 1
ATOM 528 C C . ASP A 1 70 ? -8.025 -3.311 5.879 1.00 98.00 70 ASP A C 1
ATOM 530 O O . ASP A 1 70 ? -7.917 -4.532 6.004 1.00 98.00 70 ASP A O 1
ATOM 534 N N . ALA A 1 71 ? -7.831 -2.725 4.701 1.00 97.62 71 ALA A N 1
ATOM 535 C CA . ALA A 1 71 ? -7.394 -3.448 3.512 1.00 97.62 71 ALA A CA 1
ATOM 536 C C . ALA A 1 71 ? -5.888 -3.283 3.298 1.00 97.62 71 ALA A C 1
ATOM 538 O O . ALA A 1 71 ? -5.321 -2.238 3.606 1.00 97.62 71 ALA A O 1
ATOM 539 N N . VAL A 1 72 ? -5.252 -4.276 2.678 1.00 98.00 72 VAL A N 1
ATOM 540 C CA . VAL A 1 72 ? -3.867 -4.173 2.201 1.00 98.00 72 VAL A CA 1
ATOM 541 C C . VAL A 1 72 ? -3.853 -4.080 0.679 1.00 98.00 72 VAL A C 1
ATOM 543 O O . VAL A 1 72 ? -4.576 -4.797 -0.022 1.00 98.00 72 VAL A O 1
ATOM 546 N N . ALA A 1 73 ? -3.003 -3.201 0.163 1.00 98.19 73 ALA A N 1
ATOM 547 C CA . ALA A 1 73 ? -2.641 -3.141 -1.244 1.00 98.19 73 ALA A CA 1
ATOM 548 C C . ALA A 1 73 ? -1.122 -3.015 -1.388 1.00 98.19 73 ALA A C 1
ATOM 550 O O . ALA A 1 73 ? -0.435 -2.514 -0.502 1.00 98.19 73 ALA A O 1
ATOM 551 N N . GLN A 1 74 ? -0.598 -3.501 -2.506 1.00 97.94 74 GLN A N 1
ATOM 552 C CA . GLN A 1 74 ? 0.830 -3.461 -2.788 1.00 97.94 74 GLN A CA 1
ATOM 553 C C . GLN A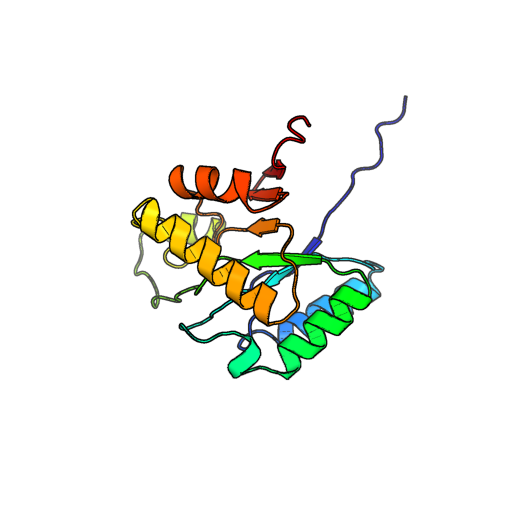 1 74 ? 1.239 -2.071 -3.297 1.00 97.94 74 GLN A C 1
ATOM 555 O O . GLN A 1 74 ? 0.590 -1.511 -4.186 1.00 97.94 74 GLN A O 1
ATOM 560 N N . HIS A 1 75 ? 2.338 -1.534 -2.763 1.00 95.69 75 HIS A N 1
ATOM 561 C CA . HIS A 1 75 ? 2.942 -0.277 -3.194 1.00 95.69 75 HIS A CA 1
ATOM 562 C C . HIS A 1 75 ? 4.327 -0.508 -3.805 1.00 95.69 75 HIS A C 1
ATOM 564 O O . HIS A 1 75 ? 5.336 -0.507 -3.106 1.00 95.69 75 HIS A O 1
ATOM 570 N N . GLY A 1 76 ? 4.379 -0.747 -5.119 1.00 91.06 76 GLY A N 1
ATOM 571 C CA . GLY A 1 76 ? 5.630 -1.136 -5.785 1.00 91.06 76 GLY A CA 1
ATOM 572 C C . GLY A 1 76 ? 6.146 -2.501 -5.314 1.00 91.06 76 GLY A C 1
ATOM 573 O O . GLY A 1 76 ? 5.360 -3.377 -4.949 1.00 91.06 76 GLY A O 1
ATOM 574 N N . PHE A 1 77 ? 7.460 -2.694 -5.347 1.00 85.31 77 PHE A N 1
ATOM 575 C CA . PHE A 1 77 ? 8.148 -3.870 -4.819 1.00 85.31 77 PHE A CA 1
ATOM 576 C C . PHE A 1 77 ? 9.257 -3.473 -3.843 1.00 85.31 77 PHE A C 1
ATOM 578 O O . PHE A 1 77 ? 9.274 -3.966 -2.718 1.00 85.31 77 PHE A O 1
ATOM 585 N N . GLN A 1 78 ? 10.155 -2.573 -4.249 1.00 77.56 78 GLN A N 1
ATOM 586 C CA . GLN A 1 78 ? 11.386 -2.261 -3.508 1.00 77.56 78 GLN A CA 1
ATOM 587 C C . GLN A 1 78 ? 11.479 -0.804 -3.072 1.00 77.56 78 GLN A C 1
ATOM 589 O O . GLN A 1 78 ? 12.263 -0.501 -2.173 1.00 77.56 78 GLN A O 1
ATOM 594 N N . HIS A 1 79 ? 10.720 0.084 -3.728 1.00 62.62 79 HIS A N 1
ATOM 595 C CA . HIS A 1 79 ? 10.797 1.533 -3.563 1.00 62.62 79 HIS A CA 1
ATOM 596 C C . HIS A 1 79 ? 12.251 2.009 -3.389 1.00 62.62 79 HIS A C 1
ATOM 598 O O . HIS A 1 79 ? 12.604 2.635 -2.387 1.00 62.62 79 HIS A O 1
ATOM 604 N N . LEU A 1 80 ? 13.120 1.664 -4.351 1.00 53.00 80 LEU A N 1
ATOM 605 C CA . LEU A 1 80 ? 14.518 2.090 -4.348 1.00 53.00 80 LEU A CA 1
ATOM 606 C C . LEU A 1 80 ? 14.553 3.623 -4.297 1.00 53.00 80 LEU A C 1
ATOM 608 O O . LEU A 1 80 ? 14.355 4.303 -5.304 1.00 53.00 80 LEU A O 1
ATOM 612 N N . ARG A 1 81 ? 14.814 4.175 -3.108 1.00 48.44 81 ARG A N 1
ATOM 613 C CA . ARG A 1 81 ? 15.167 5.583 -2.929 1.00 48.44 81 ARG A CA 1
ATOM 614 C C . ARG A 1 81 ? 16.555 5.794 -3.513 1.00 48.44 81 ARG A C 1
ATOM 616 O O . ARG A 1 81 ? 17.557 5.871 -2.800 1.00 48.44 81 ARG A O 1
ATOM 623 N N . THR A 1 82 ? 16.658 5.795 -4.838 1.00 37.00 82 THR A N 1
ATOM 624 C CA . THR A 1 82 ? 17.878 6.232 -5.511 1.00 37.00 82 THR A CA 1
ATOM 625 C C . THR A 1 82 ? 18.007 7.731 -5.272 1.00 37.00 82 THR A C 1
ATOM 627 O O . THR A 1 82 ? 17.408 8.537 -5.979 1.00 37.00 82 THR A O 1
ATOM 630 N N . ARG A 1 83 ? 18.760 8.052 -4.211 1.00 34.97 83 ARG A N 1
ATOM 631 C CA . ARG A 1 83 ? 19.298 9.356 -3.803 1.00 34.97 83 ARG A CA 1
ATOM 632 C C . ARG A 1 83 ? 19.040 10.487 -4.807 1.00 34.97 83 ARG A C 1
ATOM 634 O O . ARG A 1 83 ? 19.686 10.533 -5.848 1.00 34.97 83 ARG A O 1
ATOM 641 N N . ARG A 1 84 ? 18.220 11.461 -4.397 1.00 33.53 84 ARG A N 1
ATOM 642 C CA . ARG A 1 84 ? 18.258 12.886 -4.782 1.00 33.53 84 ARG A CA 1
ATOM 643 C C . ARG A 1 84 ? 18.594 13.105 -6.265 1.00 33.53 84 ARG A C 1
ATOM 645 O O . ARG A 1 84 ? 19.727 13.423 -6.624 1.00 33.53 84 ARG A O 1
ATOM 652 N N . ALA A 1 85 ? 17.587 13.014 -7.130 1.00 32.19 85 ALA A N 1
ATOM 653 C CA . ALA A 1 85 ? 17.725 13.502 -8.498 1.00 32.19 85 ALA A CA 1
ATOM 654 C C . ALA A 1 85 ? 18.046 15.012 -8.484 1.00 32.19 85 ALA A C 1
ATOM 656 O O . ALA A 1 85 ? 17.266 15.824 -7.979 1.00 32.19 85 ALA A O 1
ATOM 657 N N . GLN A 1 86 ? 19.206 15.388 -9.027 1.00 35.34 86 GLN A N 1
ATOM 658 C CA . GLN A 1 86 ? 19.536 16.778 -9.343 1.00 35.34 86 GLN A CA 1
ATOM 659 C C . GLN A 1 86 ? 18.562 17.293 -10.423 1.00 35.34 86 GLN A C 1
ATOM 661 O O . GLN A 1 86 ? 18.161 16.559 -11.326 1.00 35.34 86 GLN A O 1
ATOM 666 N N . ALA A 1 87 ? 18.117 18.543 -10.277 1.00 35.44 87 ALA A N 1
ATOM 667 C CA . ALA A 1 87 ? 17.062 19.175 -11.080 1.00 35.44 87 ALA A CA 1
ATOM 668 C C . ALA A 1 87 ? 17.463 19.316 -12.575 1.00 35.44 87 ALA A C 1
ATOM 670 O O . ALA A 1 87 ? 18.657 19.401 -12.856 1.00 35.44 87 ALA A O 1
ATOM 671 N N . PRO A 1 88 ? 16.502 19.330 -13.536 1.00 38.81 88 PRO A N 1
ATOM 672 C CA . PRO A 1 88 ? 15.411 20.314 -13.603 1.00 38.81 88 PRO A CA 1
ATOM 673 C C . PRO A 1 88 ? 13.999 19.712 -13.795 1.00 38.81 88 PRO A C 1
ATOM 675 O O . PRO A 1 88 ? 13.154 20.292 -14.469 1.00 38.81 88 PRO A O 1
ATOM 678 N N . ARG A 1 89 ? 13.695 18.558 -13.181 1.00 44.75 89 ARG A N 1
ATOM 679 C CA . ARG A 1 89 ? 12.345 17.933 -13.197 1.00 44.75 89 ARG A CA 1
ATOM 680 C C . ARG A 1 89 ? 11.608 17.999 -11.855 1.00 44.75 89 ARG A C 1
ATOM 682 O O . ARG A 1 89 ? 10.799 17.140 -11.521 1.00 44.75 89 ARG A O 1
ATOM 689 N N . ARG A 1 90 ? 11.908 19.041 -11.086 1.00 44.66 90 ARG A N 1
ATOM 690 C CA . ARG A 1 90 ? 11.490 19.202 -9.691 1.00 44.66 90 ARG A CA 1
ATOM 691 C C . ARG A 1 90 ? 9.974 19.361 -9.529 1.00 44.66 90 ARG A C 1
ATOM 693 O O . ARG A 1 90 ? 9.407 18.720 -8.666 1.00 44.66 90 ARG A O 1
ATOM 700 N N . TRP A 1 91 ? 9.312 20.092 -10.426 1.00 44.16 91 TRP A N 1
ATOM 701 C CA . TRP A 1 91 ? 7.867 20.345 -10.340 1.00 44.16 91 TRP A CA 1
ATOM 702 C C . TRP A 1 91 ? 7.008 19.097 -10.612 1.00 44.16 91 TRP A C 1
ATOM 704 O O . TRP A 1 91 ? 5.993 18.888 -9.956 1.00 44.16 91 TRP A O 1
ATOM 714 N N . LEU A 1 92 ? 7.422 18.231 -11.548 1.00 47.53 92 LEU A N 1
ATOM 715 C CA . LEU A 1 92 ? 6.708 16.981 -11.828 1.00 47.53 92 LEU A CA 1
ATOM 716 C C . LEU A 1 92 ? 6.962 15.953 -10.718 1.00 47.53 92 LEU A C 1
ATOM 718 O O . LEU A 1 92 ? 6.037 15.266 -10.309 1.00 47.53 92 LEU A O 1
ATOM 722 N N . ALA A 1 93 ? 8.186 15.911 -10.180 1.00 50.34 93 ALA A N 1
ATOM 723 C CA . ALA A 1 93 ? 8.521 15.143 -8.985 1.00 50.34 93 ALA A CA 1
ATOM 724 C C . ALA A 1 93 ? 7.763 15.644 -7.741 1.00 50.34 93 ALA A C 1
ATOM 726 O O . ALA A 1 93 ? 7.335 14.833 -6.942 1.00 50.34 93 ALA A O 1
ATOM 727 N N . GLU A 1 94 ? 7.525 16.944 -7.585 1.00 43.81 94 GLU A N 1
ATOM 728 C CA . GLU A 1 94 ? 6.762 17.507 -6.460 1.00 43.81 94 GLU A CA 1
ATOM 729 C C . GLU A 1 94 ? 5.250 17.246 -6.588 1.00 43.81 94 GLU A C 1
ATOM 731 O O . GLU A 1 94 ? 4.594 16.974 -5.587 1.00 43.81 94 GLU A O 1
ATOM 736 N N . LEU A 1 95 ? 4.701 17.218 -7.810 1.00 46.88 95 LEU A N 1
ATOM 737 C CA . LEU A 1 95 ? 3.316 16.788 -8.066 1.00 46.88 95 LEU A CA 1
ATOM 738 C C . LEU A 1 95 ? 3.128 15.260 -7.989 1.00 46.88 95 LEU A C 1
ATOM 740 O O . LEU A 1 95 ? 2.014 14.789 -7.772 1.00 46.88 95 LEU A O 1
ATOM 744 N N . GLN A 1 96 ? 4.201 14.487 -8.184 1.00 44.41 96 GLN A N 1
ATOM 745 C CA . GLN A 1 96 ? 4.214 13.018 -8.178 1.00 44.41 96 GLN A CA 1
ATOM 746 C C . GLN A 1 96 ? 4.946 12.418 -6.962 1.00 44.41 96 GLN A C 1
ATOM 748 O O . GLN A 1 96 ? 5.221 11.226 -6.957 1.00 44.41 96 GLN A O 1
ATOM 753 N N . GLY A 1 97 ? 5.291 13.200 -5.936 1.00 43.69 97 GLY A N 1
ATOM 754 C CA . GLY A 1 97 ? 5.958 12.711 -4.715 1.00 43.69 97 GLY A CA 1
ATOM 755 C C . GLY A 1 97 ? 7.457 12.347 -4.803 1.00 43.69 97 GLY A C 1
ATOM 756 O O . GLY A 1 97 ? 8.065 12.118 -3.766 1.00 43.69 97 GLY A O 1
ATOM 757 N N . GLY A 1 98 ? 8.087 12.370 -5.980 1.00 38.09 98 GLY A N 1
ATOM 758 C CA . GLY A 1 98 ? 9.545 12.360 -6.164 1.00 38.09 98 GLY A CA 1
ATOM 759 C C . GLY A 1 98 ? 10.287 11.019 -6.002 1.00 38.09 98 GLY A C 1
ATOM 760 O O . GLY A 1 98 ? 9.861 10.117 -5.297 1.00 38.09 98 GLY A O 1
ATOM 761 N N . GLU A 1 99 ? 11.463 10.973 -6.649 1.00 47.00 99 GLU A N 1
ATOM 762 C CA . GLU A 1 99 ? 12.405 9.851 -6.881 1.00 47.00 99 GLU A CA 1
ATOM 763 C C . GLU A 1 99 ? 12.004 8.842 -7.973 1.00 47.00 99 GLU A C 1
ATOM 765 O O . GLU A 1 99 ? 10.838 8.696 -8.325 1.00 47.00 99 GLU A O 1
ATOM 770 N N . ALA A 1 100 ? 13.018 8.269 -8.636 1.00 49.38 100 ALA A N 1
ATOM 771 C CA . ALA A 1 100 ? 12.875 7.476 -9.854 1.00 49.38 100 ALA A CA 1
ATOM 772 C C . ALA A 1 100 ? 11.791 6.411 -9.683 1.00 49.38 100 ALA A C 1
ATOM 774 O O . ALA A 1 100 ? 11.891 5.517 -8.849 1.00 49.38 100 ALA A O 1
ATOM 775 N N . ALA A 1 101 ? 10.743 6.542 -10.482 1.00 64.19 101 ALA A N 1
ATOM 776 C CA . ALA A 1 101 ? 9.668 5.586 -10.515 1.00 64.19 101 ALA A CA 1
ATOM 777 C C . ALA A 1 101 ? 10.213 4.170 -10.752 1.00 64.19 101 ALA A C 1
ATOM 779 O O . ALA A 1 101 ? 10.990 3.952 -11.677 1.00 64.19 101 ALA A O 1
ATOM 780 N N . GLU A 1 102 ? 9.773 3.219 -9.932 1.00 76.56 102 GLU A N 1
ATOM 781 C CA . GLU A 1 102 ? 10.285 1.843 -9.923 1.00 76.56 102 GLU A CA 1
ATOM 782 C C . GLU A 1 102 ? 10.130 1.121 -11.278 1.00 76.56 102 GLU A C 1
ATOM 784 O O . GLU A 1 102 ? 10.948 0.283 -11.642 1.00 76.56 102 GLU A O 1
ATOM 789 N N . PHE A 1 103 ? 9.081 1.453 -12.040 1.00 83.62 103 PHE A N 1
ATOM 790 C CA . PHE A 1 103 ? 8.683 0.719 -13.247 1.00 83.62 103 PHE A CA 1
ATOM 791 C C . PHE A 1 103 ? 9.165 1.306 -14.585 1.00 83.62 103 PHE A C 1
ATOM 793 O O . PHE A 1 103 ? 9.445 0.531 -15.503 1.00 83.62 103 PHE A O 1
ATOM 800 N N . PRO A 1 104 ? 9.224 2.636 -14.792 1.00 83.12 104 PRO A N 1
ATOM 801 C CA . PRO A 1 104 ? 9.812 3.209 -15.997 1.00 83.12 104 PRO A CA 1
ATOM 802 C C . PRO A 1 104 ? 11.236 2.707 -16.267 1.00 83.12 104 PRO A C 1
ATOM 804 O O . PRO A 1 104 ? 12.095 2.733 -15.397 1.00 83.12 104 PRO A O 1
ATOM 807 N N . GLY A 1 105 ? 11.484 2.268 -17.503 1.00 79.06 105 GLY A N 1
ATOM 808 C CA . GLY A 1 105 ? 12.771 1.700 -17.922 1.00 79.06 105 GLY A CA 1
ATOM 809 C C . GLY A 1 105 ? 12.878 0.180 -17.764 1.00 79.06 105 GLY A C 1
ATOM 810 O O . GLY A 1 105 ? 13.746 -0.421 -18.393 1.00 79.06 105 GLY A O 1
ATOM 811 N N . LEU A 1 106 ? 11.975 -0.464 -17.015 1.00 84.56 106 LEU A N 1
ATOM 812 C CA . LEU A 1 106 ? 11.913 -1.923 -16.948 1.00 84.56 106 LEU A CA 1
ATOM 813 C C . LEU A 1 106 ? 11.308 -2.525 -18.222 1.00 84.56 106 LEU A C 1
ATOM 815 O O . LEU A 1 106 ? 10.384 -1.976 -18.831 1.00 84.56 106 LEU A O 1
ATOM 819 N N . SER A 1 107 ? 11.784 -3.718 -18.587 1.00 89.25 107 SER A N 1
ATOM 820 C CA . SER A 1 107 ? 11.111 -4.550 -19.585 1.00 89.25 107 SER A CA 1
ATOM 821 C C . SER A 1 107 ? 9.742 -5.014 -19.068 1.00 89.25 107 SER A C 1
ATOM 823 O O . SER A 1 107 ? 9.449 -4.971 -17.869 1.00 89.25 107 SER A O 1
ATOM 825 N N . ALA A 1 108 ? 8.890 -5.509 -19.969 1.00 91.88 108 ALA A N 1
ATOM 826 C CA . ALA A 1 108 ? 7.605 -6.075 -19.569 1.00 91.88 108 ALA A CA 1
ATOM 827 C C . ALA A 1 108 ? 7.769 -7.292 -18.639 1.00 91.88 108 ALA A C 1
ATOM 829 O O . ALA A 1 108 ? 7.020 -7.413 -17.674 1.00 91.88 108 ALA A O 1
ATOM 830 N N . SER A 1 109 ? 8.765 -8.150 -18.888 1.00 93.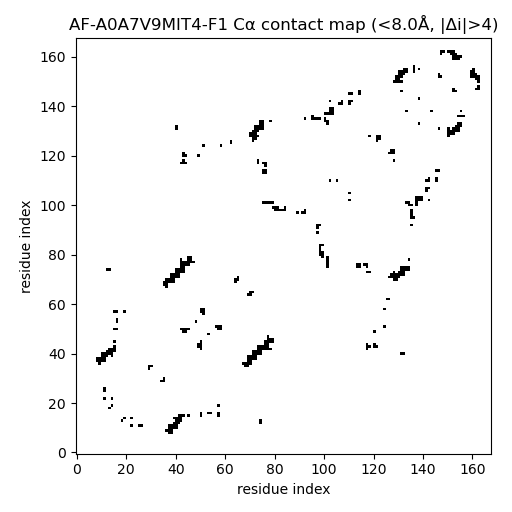75 109 SER A N 1
ATOM 831 C CA . SER A 1 109 ? 9.064 -9.305 -18.033 1.00 93.75 109 SER A CA 1
ATOM 832 C C . SER A 1 109 ? 9.600 -8.892 -16.662 1.00 93.75 109 SER A C 1
ATOM 834 O O . SER A 1 109 ? 9.158 -9.439 -15.659 1.00 93.75 109 SER A O 1
ATOM 836 N N . ALA A 1 110 ? 10.484 -7.892 -16.596 1.00 91.56 110 ALA A N 1
ATOM 837 C CA . ALA A 1 110 ? 10.997 -7.372 -15.329 1.00 91.56 110 ALA A CA 1
ATOM 838 C C . ALA A 1 110 ? 9.894 -6.684 -14.509 1.00 91.56 110 ALA A C 1
ATOM 840 O O . ALA A 1 110 ? 9.792 -6.907 -13.307 1.00 91.56 110 ALA A O 1
ATOM 841 N N . THR A 1 111 ? 9.020 -5.915 -15.169 1.00 92.56 111 THR A N 1
ATOM 842 C CA . THR A 1 111 ? 7.825 -5.330 -14.537 1.00 92.56 111 THR A CA 1
ATOM 843 C C . THR A 1 111 ? 6.937 -6.419 -13.942 1.00 92.56 111 THR A C 1
ATOM 845 O O . THR A 1 111 ? 6.516 -6.313 -12.795 1.00 92.56 111 THR A O 1
ATOM 848 N N . LEU A 1 112 ? 6.664 -7.476 -14.711 1.00 94.88 112 LEU A N 1
ATOM 849 C CA . LEU A 1 112 ? 5.846 -8.597 -14.260 1.00 94.88 112 LEU A CA 1
ATOM 850 C C . LEU A 1 112 ? 6.461 -9.293 -13.045 1.00 94.88 112 LEU A C 1
ATOM 852 O O . LEU A 1 112 ? 5.778 -9.488 -12.045 1.00 94.88 112 LEU A O 1
ATOM 856 N N . GLY A 1 113 ? 7.758 -9.600 -13.124 1.00 94.62 113 GLY A N 1
ATOM 857 C CA . GLY A 1 113 ? 8.500 -10.251 -12.050 1.00 94.62 113 GLY A CA 1
ATOM 858 C C . GLY A 1 113 ? 8.508 -9.433 -10.761 1.00 94.62 113 GLY A C 1
ATOM 859 O O . GLY A 1 113 ? 8.292 -9.998 -9.698 1.00 94.62 113 GLY A O 1
ATOM 860 N N . ALA A 1 114 ? 8.682 -8.110 -10.840 1.00 93.38 114 ALA A N 1
ATOM 861 C CA . ALA A 1 114 ? 8.618 -7.236 -9.666 1.00 93.38 114 ALA A CA 1
ATOM 862 C C . ALA A 1 114 ? 7.224 -7.244 -9.012 1.00 93.38 114 ALA A C 1
ATOM 864 O O . ALA A 1 114 ? 7.106 -7.324 -7.789 1.00 93.38 114 ALA A O 1
ATOM 865 N N . ILE A 1 115 ? 6.161 -7.209 -9.823 1.00 95.75 115 ILE A N 1
ATOM 866 C CA . ILE A 1 115 ? 4.785 -7.284 -9.323 1.00 95.75 115 ILE A CA 1
ATOM 867 C C . ILE A 1 115 ? 4.514 -8.622 -8.634 1.00 95.75 115 ILE A C 1
ATOM 869 O O . ILE A 1 115 ? 4.028 -8.626 -7.503 1.00 95.75 115 ILE A O 1
ATOM 873 N N . ASP A 1 116 ? 4.842 -9.733 -9.294 1.00 96.56 116 ASP A N 1
ATOM 874 C CA . ASP A 1 116 ? 4.596 -11.075 -8.763 1.00 96.56 116 ASP A CA 1
ATOM 875 C C . ASP A 1 116 ? 5.433 -11.349 -7.512 1.00 96.56 116 ASP A C 1
ATOM 877 O O . ASP A 1 116 ? 4.888 -11.802 -6.509 1.00 96.56 116 ASP A O 1
ATOM 881 N N . ALA A 1 117 ? 6.712 -10.965 -7.505 1.00 95.88 117 ALA A N 1
ATOM 882 C CA . ALA A 1 117 ? 7.569 -11.104 -6.332 1.00 95.88 117 ALA A CA 1
ATOM 883 C C . ALA A 1 117 ? 7.034 -10.312 -5.130 1.00 95.88 117 ALA A C 1
ATOM 885 O O . ALA A 1 117 ? 6.993 -10.830 -4.014 1.00 95.88 117 ALA A O 1
ATOM 886 N N . GLY A 1 118 ? 6.571 -9.075 -5.340 1.00 95.88 118 GLY A N 1
ATOM 887 C CA . GLY A 1 118 ? 5.957 -8.291 -4.270 1.00 95.88 118 GLY A CA 1
ATOM 888 C C . GLY A 1 118 ? 4.685 -8.933 -3.721 1.00 95.88 118 GLY A C 1
ATOM 889 O O . GLY A 1 118 ? 4.495 -9.005 -2.505 1.00 95.88 118 GLY A O 1
ATOM 890 N N . ARG A 1 119 ? 3.848 -9.474 -4.609 1.00 97.00 119 ARG A N 1
ATOM 891 C CA . ARG A 1 119 ? 2.617 -10.171 -4.234 1.00 97.00 119 ARG A CA 1
ATOM 892 C C . ARG A 1 119 ? 2.915 -11.447 -3.449 1.00 97.00 119 ARG A C 1
ATOM 894 O O . ARG A 1 119 ? 2.254 -11.702 -2.446 1.00 97.00 119 ARG A O 1
ATOM 901 N N . GLU A 1 120 ? 3.918 -12.212 -3.868 1.00 96.88 120 GLU A N 1
ATOM 902 C CA . GLU A 1 120 ? 4.380 -13.408 -3.163 1.00 96.88 120 GLU A CA 1
ATOM 903 C C . GLU A 1 120 ? 4.908 -13.088 -1.764 1.00 96.88 120 GLU A C 1
ATOM 905 O O . GLU A 1 120 ? 4.572 -13.799 -0.820 1.00 96.88 120 GLU A O 1
ATOM 910 N N . VAL A 1 121 ? 5.698 -12.021 -1.606 1.00 96.69 121 VAL A N 1
ATOM 911 C CA . VAL A 1 121 ? 6.207 -11.602 -0.290 1.00 96.69 121 VAL A CA 1
ATOM 912 C C . VAL A 1 121 ? 5.054 -11.284 0.662 1.00 96.69 121 VAL A C 1
ATOM 914 O O . VAL A 1 121 ? 5.013 -11.816 1.769 1.00 96.69 121 VAL A O 1
ATOM 917 N N . LEU A 1 122 ? 4.072 -10.494 0.216 1.00 97.38 122 LEU A N 1
ATOM 918 C CA . LEU A 1 122 ? 2.894 -10.182 1.031 1.00 97.38 122 LEU A CA 1
ATOM 919 C C . LEU A 1 122 ? 2.092 -11.446 1.384 1.00 97.38 122 LEU A C 1
ATOM 921 O O . LEU A 1 122 ? 1.679 -11.611 2.529 1.00 97.38 122 LEU A O 1
ATOM 925 N N . GLN A 1 123 ? 1.920 -12.369 0.434 1.00 96.94 123 GLN A N 1
ATOM 926 C CA . GLN A 1 123 ? 1.188 -13.620 0.657 1.00 96.94 123 GLN A CA 1
ATOM 927 C C . GLN A 1 123 ? 1.884 -14.574 1.619 1.00 96.94 123 GLN A C 1
ATOM 929 O O . GLN A 1 123 ? 1.213 -15.182 2.451 1.00 96.94 123 GLN A O 1
ATOM 934 N N . ARG A 1 124 ? 3.213 -14.700 1.541 1.00 96.44 124 ARG A N 1
ATOM 935 C CA . ARG A 1 124 ? 3.991 -15.505 2.495 1.00 96.44 124 ARG A CA 1
ATOM 936 C C . ARG A 1 124 ? 3.900 -14.942 3.909 1.00 96.44 124 ARG A C 1
ATOM 938 O O . ARG A 1 124 ? 3.849 -15.719 4.853 1.00 96.44 124 ARG A O 1
ATOM 945 N N . ALA A 1 125 ? 3.776 -13.623 4.035 1.00 95.81 125 ALA A N 1
ATOM 946 C CA . ALA A 1 125 ? 3.482 -12.955 5.295 1.00 95.81 125 ALA A CA 1
ATOM 947 C C . ALA A 1 125 ? 1.997 -13.048 5.708 1.00 95.81 125 ALA A C 1
ATOM 949 O O . ALA A 1 125 ? 1.583 -12.357 6.629 1.00 95.81 125 ALA A O 1
ATOM 950 N N . GLY A 1 126 ? 1.158 -13.851 5.040 1.00 96.56 126 GLY A N 1
ATOM 951 C CA . GLY A 1 126 ? -0.260 -14.026 5.383 1.00 96.56 126 GLY A CA 1
ATOM 952 C C . GLY A 1 126 ? -1.169 -12.852 4.996 1.00 96.56 126 GLY A C 1
ATOM 953 O O . GLY A 1 126 ? -2.306 -12.781 5.454 1.00 96.56 126 GLY A O 1
ATOM 954 N N . LEU A 1 127 ? -0.692 -11.921 4.165 1.00 97.69 127 LEU A N 1
ATOM 955 C CA . LEU A 1 127 ? -1.465 -10.779 3.679 1.00 97.69 127 LEU A CA 1
ATOM 956 C C . LEU A 1 127 ? -1.986 -11.039 2.262 1.00 97.69 127 LEU A C 1
ATOM 958 O O . LEU A 1 127 ? -1.312 -11.612 1.407 1.00 97.69 127 LEU A O 1
ATOM 962 N N . HIS A 1 128 ? -3.190 -10.553 1.972 1.00 96.25 128 HIS A N 1
ATOM 963 C CA . HIS A 1 128 ? -3.822 -10.719 0.663 1.00 96.25 128 HIS A CA 1
ATOM 964 C C . HIS A 1 128 ? -4.033 -9.355 -0.004 1.00 96.25 128 HIS A C 1
ATOM 966 O O . HIS A 1 128 ? -5.096 -8.752 0.166 1.00 96.25 128 HIS A O 1
ATOM 972 N N . PRO A 1 129 ? -3.040 -8.835 -0.754 1.00 96.19 129 PRO A N 1
ATOM 973 C CA . PRO A 1 129 ? -3.167 -7.534 -1.395 1.00 96.19 129 PRO A CA 1
ATOM 974 C C . PRO A 1 129 ? -4.227 -7.585 -2.499 1.00 96.19 129 PRO A C 1
ATOM 976 O O . PRO A 1 129 ? -4.054 -8.258 -3.515 1.00 96.19 129 PRO A O 1
ATOM 979 N N . ARG A 1 130 ? -5.337 -6.867 -2.300 1.00 93.19 130 ARG A N 1
ATOM 980 C CA . ARG A 1 130 ? -6.450 -6.800 -3.270 1.00 93.19 130 ARG A CA 1
ATOM 981 C C . ARG A 1 130 ? -6.218 -5.747 -4.347 1.00 93.19 130 ARG A C 1
ATOM 983 O O . ARG A 1 130 ? -6.808 -5.828 -5.421 1.00 93.19 130 ARG A O 1
ATOM 990 N N . GLY A 1 131 ? -5.369 -4.767 -4.051 1.00 97.06 131 GLY A N 1
ATOM 991 C CA . GLY A 1 131 ? -5.081 -3.651 -4.934 1.00 97.06 131 GLY A CA 1
ATOM 992 C C . GLY A 1 131 ? -3.605 -3.355 -5.103 1.00 97.06 131 GLY A C 1
ATOM 993 O O . GLY A 1 131 ? -2.753 -3.912 -4.407 1.00 97.06 131 GLY A O 1
ATOM 994 N N . PHE A 1 132 ? -3.333 -2.419 -6.006 1.00 97.44 132 PHE A N 1
ATOM 995 C CA . PHE A 1 132 ? -1.994 -1.924 -6.281 1.00 97.44 132 PHE A CA 1
ATOM 996 C C . PHE A 1 132 ? -1.972 -0.403 -6.467 1.00 97.44 132 PHE A C 1
ATOM 998 O O . PHE A 1 132 ? -2.857 0.178 -7.098 1.00 97.44 132 PHE A O 1
ATOM 1005 N N . VAL A 1 133 ? -0.921 0.252 -5.980 1.00 95.56 133 VAL A N 1
ATOM 1006 C CA . VAL A 1 133 ? -0.620 1.650 -6.313 1.00 95.56 133 VAL A CA 1
ATOM 1007 C C . VAL A 1 133 ? 0.850 1.760 -6.696 1.00 95.56 133 VAL A C 1
ATOM 1009 O O . VAL A 1 133 ? 1.721 1.346 -5.940 1.00 95.56 133 VAL A O 1
ATOM 1012 N N . ALA A 1 134 ? 1.147 2.324 -7.868 1.00 93.12 134 ALA A N 1
ATOM 1013 C CA . ALA A 1 134 ? 2.531 2.562 -8.276 1.00 93.12 134 ALA A CA 1
ATOM 1014 C C . ALA A 1 134 ? 3.153 3.707 -7.449 1.00 93.12 134 ALA A C 1
ATOM 1016 O O . ALA A 1 134 ? 2.495 4.743 -7.300 1.00 93.12 134 ALA A O 1
ATOM 1017 N N . PRO A 1 135 ? 4.412 3.583 -6.983 1.00 89.25 135 PRO A N 1
ATOM 1018 C CA . PRO A 1 135 ? 5.175 4.708 -6.449 1.00 89.25 135 PRO A CA 1
ATOM 1019 C C . PRO A 1 135 ? 5.163 5.896 -7.413 1.00 89.25 135 PRO A C 1
ATOM 1021 O O . PRO A 1 135 ? 5.306 5.733 -8.631 1.00 89.25 135 PRO A O 1
ATOM 1024 N N . GLY A 1 136 ? 4.885 7.080 -6.872 1.00 84.25 136 GLY A N 1
ATOM 1025 C CA . GLY A 1 136 ? 4.706 8.318 -7.633 1.00 84.25 136 GLY A CA 1
ATOM 1026 C C . GLY A 1 136 ? 3.660 8.270 -8.753 1.00 84.25 136 GLY A C 1
ATOM 1027 O O . GLY A 1 136 ? 3.720 9.056 -9.698 1.00 84.25 136 GLY A O 1
ATOM 1028 N N . TYR A 1 137 ? 2.711 7.327 -8.697 1.00 89.62 137 TYR A N 1
ATOM 1029 C CA . TYR A 1 137 ? 1.706 7.089 -9.742 1.00 89.62 137 TYR A CA 1
ATOM 1030 C C . TYR A 1 137 ? 2.306 6.867 -11.140 1.00 89.62 137 TYR A C 1
ATOM 1032 O O . TYR A 1 137 ? 1.674 7.144 -12.166 1.00 89.62 137 TYR A O 1
ATOM 1040 N N . ALA A 1 138 ? 3.529 6.346 -11.199 1.00 88.38 138 ALA A N 1
ATOM 1041 C CA . ALA A 1 138 ? 4.282 6.212 -12.431 1.00 88.38 138 ALA A CA 1
ATOM 1042 C C . ALA A 1 138 ? 3.947 4.913 -13.171 1.00 88.38 138 ALA A C 1
ATOM 1044 O O . ALA A 1 138 ? 4.685 3.927 -13.174 1.00 88.38 138 ALA A O 1
ATOM 1045 N N . TYR A 1 139 ? 2.789 4.922 -13.819 1.00 90.25 139 TYR A N 1
ATOM 1046 C CA . TYR A 1 139 ? 2.289 3.770 -14.548 1.00 90.25 139 TYR A CA 1
ATOM 1047 C C . TYR A 1 139 ? 2.768 3.718 -15.998 1.00 90.25 139 TYR A C 1
ATOM 1049 O O . TYR A 1 139 ? 2.532 4.636 -16.783 1.00 90.25 139 TYR A O 1
ATOM 1057 N N . THR A 1 140 ? 3.329 2.575 -16.388 1.00 90.31 140 THR A N 1
ATOM 1058 C CA . THR A 1 140 ? 3.666 2.250 -17.780 1.00 90.31 140 THR A CA 1
ATOM 1059 C C . THR A 1 140 ? 2.581 1.371 -18.423 1.00 90.31 140 THR A C 1
ATOM 1061 O O . THR A 1 140 ? 1.806 0.721 -17.712 1.00 90.31 140 THR A O 1
ATOM 1064 N N . PRO A 1 141 ? 2.515 1.271 -19.766 1.00 92.94 141 PRO A N 1
ATOM 1065 C CA . PRO A 1 141 ? 1.617 0.323 -20.430 1.00 92.94 141 PRO A CA 1
ATOM 1066 C C . PRO A 1 141 ? 1.855 -1.137 -20.013 1.00 92.94 141 PRO A C 1
ATOM 1068 O O . PRO A 1 141 ? 0.901 -1.902 -19.888 1.00 92.94 141 PRO A O 1
ATOM 1071 N N . ALA A 1 142 ? 3.115 -1.521 -19.778 1.00 92.94 142 ALA A N 1
ATOM 1072 C CA . ALA A 1 142 ? 3.462 -2.857 -19.297 1.00 92.94 142 ALA A CA 1
ATOM 1073 C C . ALA A 1 142 ? 2.917 -3.104 -17.884 1.00 92.94 142 ALA A C 1
ATOM 1075 O O . ALA A 1 142 ? 2.284 -4.134 -17.659 1.00 92.94 142 ALA A O 1
ATOM 1076 N N . LEU A 1 143 ? 3.072 -2.131 -16.978 1.00 93.94 143 LEU A N 1
ATOM 1077 C CA . LEU A 1 143 ? 2.526 -2.216 -15.626 1.00 93.94 143 LEU A CA 1
ATOM 1078 C C . LEU A 1 143 ? 1.004 -2.364 -15.658 1.00 93.94 143 LEU A C 1
ATOM 1080 O O . LEU A 1 143 ? 0.464 -3.285 -15.062 1.00 93.94 143 LEU A O 1
ATOM 1084 N N . ARG A 1 144 ? 0.300 -1.529 -16.431 1.00 94.19 144 ARG A N 1
ATOM 1085 C CA . ARG A 1 144 ? -1.167 -1.618 -16.558 1.00 94.19 144 ARG A CA 1
ATOM 1086 C C . ARG A 1 144 ? -1.646 -2.999 -16.997 1.00 94.19 144 ARG A C 1
ATOM 1088 O O . ARG A 1 144 ? -2.603 -3.515 -16.430 1.00 94.19 144 ARG A O 1
ATOM 1095 N N . ARG A 1 145 ? -0.974 -3.603 -17.983 1.00 93.38 145 ARG A N 1
ATOM 1096 C CA . ARG A 1 145 ? -1.293 -4.964 -18.438 1.00 93.38 145 ARG A CA 1
ATOM 1097 C C . ARG A 1 145 ? -1.016 -6.012 -17.364 1.00 93.38 145 ARG A C 1
ATOM 1099 O O . ARG A 1 145 ? -1.823 -6.919 -17.205 1.00 93.38 145 ARG A O 1
ATOM 1106 N N . ALA A 1 146 ? 0.087 -5.882 -16.626 1.00 94.44 146 ALA A N 1
ATOM 1107 C CA . ALA A 1 146 ? 0.420 -6.805 -15.544 1.00 94.44 146 ALA A CA 1
ATOM 1108 C C . ALA A 1 146 ? -0.646 -6.790 -14.434 1.00 94.44 146 ALA A C 1
ATOM 1110 O O . ALA A 1 146 ? -1.052 -7.855 -13.967 1.00 94.44 146 ALA A O 1
ATOM 1111 N N . LEU A 1 147 ? -1.132 -5.601 -14.059 1.00 95.62 147 LEU A N 1
ATOM 1112 C CA . LEU A 1 147 ? -2.076 -5.415 -12.952 1.00 95.62 147 LEU A CA 1
ATOM 1113 C C . LEU A 1 147 ? -3.468 -5.993 -13.221 1.00 95.62 147 LEU A C 1
ATOM 1115 O O . LEU A 1 147 ? -4.062 -6.563 -12.308 1.00 95.62 147 LEU A O 1
ATOM 1119 N N . ALA A 1 148 ? -3.965 -5.894 -14.458 1.00 92.00 148 ALA A N 1
ATOM 1120 C CA . ALA A 1 148 ? -5.334 -6.276 -14.815 1.00 92.00 148 ALA A CA 1
ATOM 1121 C C . ALA A 1 148 ? -5.702 -7.741 -14.496 1.00 92.00 148 ALA A C 1
ATOM 1123 O O . ALA A 1 148 ? -6.877 -8.035 -14.319 1.00 92.00 148 ALA A O 1
ATOM 1124 N N . GLY A 1 149 ? -4.720 -8.646 -14.416 1.00 89.25 149 GLY A N 1
ATOM 1125 C CA . GLY A 1 149 ? -4.930 -10.059 -14.071 1.00 89.25 149 GLY A CA 1
ATOM 1126 C C . GLY A 1 149 ? -4.456 -10.463 -12.671 1.00 89.25 149 GLY A C 1
ATOM 1127 O O . GLY A 1 149 ? -4.370 -11.655 -12.397 1.00 89.25 149 GLY A O 1
ATOM 1128 N N . ARG A 1 150 ? -4.059 -9.511 -11.814 1.00 94.00 150 ARG A N 1
ATOM 1129 C CA . ARG A 1 150 ? -3.386 -9.800 -10.526 1.00 94.00 150 ARG A CA 1
ATOM 1130 C C . ARG A 1 150 ? -4.021 -9.133 -9.319 1.00 94.00 150 ARG A C 1
ATOM 1132 O O . ARG A 1 150 ? -3.894 -9.649 -8.207 1.00 94.00 150 ARG A O 1
ATOM 1139 N N . PHE A 1 151 ? -4.668 -7.997 -9.549 1.00 95.94 151 PHE A N 1
ATOM 1140 C CA . PHE A 1 151 ? -5.325 -7.203 -8.525 1.00 95.94 151 PHE A CA 1
ATOM 1141 C C . PHE A 1 151 ? -6.725 -6.837 -8.987 1.00 95.94 151 PHE A C 1
ATOM 1143 O O . PHE A 1 151 ? -6.956 -6.576 -10.167 1.00 95.94 151 PHE A O 1
ATOM 1150 N N . ASP A 1 152 ? -7.638 -6.743 -8.033 1.00 95.88 152 ASP A N 1
ATOM 1151 C CA . ASP A 1 152 ? -9.020 -6.361 -8.299 1.00 95.88 152 ASP A CA 1
ATOM 1152 C C . ASP A 1 152 ? -9.124 -4.883 -8.663 1.00 95.88 152 ASP A C 1
ATOM 1154 O O . ASP A 1 152 ? -10.067 -4.459 -9.332 1.00 95.88 152 ASP A O 1
ATOM 1158 N N . TRP A 1 153 ? -8.160 -4.081 -8.207 1.00 96.12 153 TRP A N 1
ATOM 1159 C CA . TRP A 1 153 ? -8.091 -2.663 -8.503 1.00 96.12 153 TRP A CA 1
ATOM 1160 C C . TRP A 1 153 ? -6.660 -2.123 -8.506 1.00 96.12 153 TRP A C 1
ATOM 1162 O O . TRP A 1 153 ? -5.751 -2.679 -7.892 1.00 96.12 153 TRP A O 1
ATOM 1172 N N . TRP A 1 154 ? -6.457 -0.990 -9.176 1.00 96.62 154 TRP A N 1
ATOM 1173 C CA . TRP A 1 154 ? -5.255 -0.178 -9.010 1.00 96.62 154 TRP A CA 1
ATOM 1174 C C . TRP A 1 154 ? -5.565 1.320 -9.053 1.00 96.62 154 TRP A C 1
ATOM 1176 O O . TRP A 1 154 ? -6.457 1.775 -9.774 1.00 96.62 154 TRP A O 1
ATOM 1186 N N . GLY A 1 155 ? -4.840 2.090 -8.241 1.00 93.50 155 GLY A N 1
ATOM 1187 C CA . GLY A 1 155 ? -5.048 3.530 -8.070 1.00 93.50 155 GLY A CA 1
ATOM 1188 C C . GLY A 1 155 ? -4.093 4.365 -8.918 1.00 93.50 155 GLY A C 1
ATOM 1189 O O . GLY A 1 155 ? -2.892 4.400 -8.661 1.00 93.50 155 GLY A O 1
ATOM 1190 N N . GLU A 1 156 ? -4.609 5.054 -9.928 1.00 90.31 156 GLU A N 1
ATOM 1191 C CA . GLU A 1 156 ? -3.919 6.143 -10.625 1.00 90.31 156 GLU A CA 1
ATOM 1192 C C . GLU A 1 156 ? -4.195 7.472 -9.905 1.00 90.31 156 GLU A C 1
ATOM 1194 O O . GLU A 1 156 ? -5.181 7.584 -9.182 1.00 90.31 156 GLU A O 1
ATOM 1199 N N . LEU A 1 157 ? -3.379 8.502 -10.161 1.00 85.19 157 LEU A N 1
ATOM 1200 C CA . LEU A 1 157 ? -3.436 9.794 -9.455 1.00 85.19 157 LEU A CA 1
ATOM 1201 C C . LEU A 1 157 ? -4.854 10.383 -9.325 1.00 85.19 157 LEU A C 1
ATOM 1203 O O . LEU A 1 157 ? -5.184 10.981 -8.311 1.00 85.19 157 LEU A O 1
ATOM 1207 N N . LEU A 1 158 ? -5.695 10.212 -10.350 1.00 85.81 158 LEU A N 1
ATOM 1208 C CA . LEU A 1 158 ? -7.058 10.759 -10.393 1.00 85.81 158 LEU A CA 1
ATOM 1209 C C . LEU A 1 158 ? -8.133 9.698 -10.651 1.00 85.81 158 LEU A C 1
ATOM 1211 O O . LEU A 1 158 ? -9.297 10.038 -10.865 1.00 85.81 158 LEU A O 1
ATOM 1215 N N . ARG A 1 159 ? -7.758 8.417 -10.744 1.00 88.44 159 ARG A N 1
ATOM 1216 C CA . ARG A 1 159 ? -8.676 7.357 -11.178 1.00 88.44 159 ARG A CA 1
ATOM 1217 C C . ARG A 1 159 ? -8.407 6.071 -10.425 1.00 88.44 159 ARG A C 1
ATOM 1219 O O . ARG A 1 159 ? -7.301 5.548 -10.461 1.00 88.44 159 ARG A O 1
ATOM 1226 N N . LEU A 1 160 ? -9.459 5.503 -9.853 1.00 91.25 160 LEU A N 1
ATOM 1227 C CA . LEU A 1 160 ? -9.457 4.110 -9.436 1.00 91.25 160 LEU A CA 1
ATOM 1228 C C . LEU A 1 160 ? -9.863 3.247 -10.632 1.00 91.25 160 LEU A C 1
ATOM 1230 O O . LEU A 1 160 ? -10.914 3.466 -11.238 1.00 91.25 160 LEU A O 1
ATOM 1234 N N . ARG A 1 161 ? -9.019 2.287 -10.996 1.00 93.00 161 ARG A N 1
ATOM 1235 C CA . ARG A 1 161 ? -9.336 1.265 -11.991 1.00 93.00 161 ARG A CA 1
ATOM 1236 C C . ARG A 1 161 ? -9.710 -0.001 -11.257 1.00 93.00 161 ARG A C 1
ATOM 1238 O O . ARG A 1 161 ? -9.000 -0.396 -10.343 1.00 93.00 161 ARG A O 1
ATOM 1245 N N . THR A 1 162 ? -10.781 -0.645 -11.681 1.00 90.31 162 THR A N 1
ATOM 1246 C CA . THR A 1 162 ? -11.080 -2.016 -11.287 1.00 90.31 162 THR A CA 1
ATOM 1247 C C . THR A 1 162 ? -10.697 -2.930 -12.441 1.00 90.31 162 THR A C 1
ATOM 1249 O O . THR A 1 162 ? -10.895 -2.574 -13.609 1.00 90.31 162 THR A O 1
ATOM 1252 N N . ALA A 1 163 ? -10.133 -4.098 -12.136 1.00 79.00 163 ALA A N 1
ATOM 1253 C CA . ALA A 1 163 ? -10.184 -5.197 -13.083 1.00 79.00 163 ALA A CA 1
ATOM 1254 C C . ALA A 1 163 ? -11.675 -5.422 -13.356 1.00 79.00 163 ALA A C 1
ATOM 1256 O O . ALA A 1 163 ? -12.461 -5.581 -12.419 1.00 79.00 163 ALA A O 1
ATOM 1257 N N . GLY A 1 164 ? -12.099 -5.267 -14.613 1.00 57.72 164 GLY A N 1
ATOM 1258 C CA . GLY A 1 164 ? -13.503 -5.440 -14.964 1.00 57.72 164 GLY A CA 1
ATOM 1259 C C . GLY A 1 164 ? -13.979 -6.780 -14.414 1.00 57.72 164 GLY A C 1
ATOM 1260 O O . GLY A 1 164 ? -13.259 -7.769 -14.530 1.00 57.72 164 GLY A O 1
ATOM 1261 N N . VAL A 1 165 ? -15.160 -6.806 -13.796 1.00 44.59 165 VAL A N 1
ATOM 1262 C CA . VAL A 1 165 ? -15.855 -8.061 -13.495 1.00 44.59 165 VAL A CA 1
ATOM 1263 C C . VAL A 1 165 ? -16.168 -8.697 -14.851 1.00 44.59 165 VAL A C 1
ATOM 1265 O O . VAL A 1 165 ? -17.174 -8.391 -15.482 1.00 44.59 165 VAL A O 1
ATOM 1268 N N . GLY A 1 166 ? -15.214 -9.463 -15.367 1.00 37.47 166 GLY A N 1
ATOM 1269 C CA . GLY A 1 166 ? -15.259 -10.115 -16.661 1.00 37.47 166 GLY A CA 1
ATOM 1270 C C . GLY A 1 166 ? -15.590 -11.579 -16.456 1.00 37.47 166 GLY A C 1
ATOM 1271 O O . GLY A 1 166 ? -14.691 -12.352 -16.158 1.00 37.47 166 GLY A O 1
ATOM 1272 N N . ALA A 1 167 ? -16.884 -11.876 -16.589 1.00 32.47 167 ALA A N 1
ATOM 1273 C CA . ALA A 1 167 ? -17.484 -13.131 -17.041 1.00 32.47 167 ALA A CA 1
ATOM 1274 C C . ALA A 1 167 ? -16.816 -14.444 -16.585 1.00 32.47 167 ALA A C 1
ATOM 1276 O O . ALA A 1 167 ? -15.821 -14.888 -17.158 1.00 32.47 167 ALA A O 1
ATOM 1277 N N . HIS A 1 168 ? -17.455 -15.109 -15.618 1.00 33.41 168 HIS A N 1
ATOM 1278 C CA . HIS A 1 168 ? -17.649 -16.552 -15.763 1.00 33.41 168 HIS A CA 1
ATOM 1279 C C . HIS A 1 168 ? -18.545 -16.827 -16.974 1.00 33.41 168 HIS A C 1
ATOM 1281 O O . HIS A 1 168 ? -19.459 -15.999 -17.211 1.00 33.41 168 HIS A O 1
#

Solvent-accessible surface area (backbone atoms only — not comparable to full-atom values): 9572 Å² total; per-residue (Å²): 135,81,78,77,81,86,84,86,87,54,71,47,73,70,39,36,67,95,38,39,74,60,53,52,53,53,51,51,55,40,41,76,73,68,45,74,55,43,32,40,21,32,29,25,17,48,83,80,37,53,36,48,82,84,20,56,68,57,47,5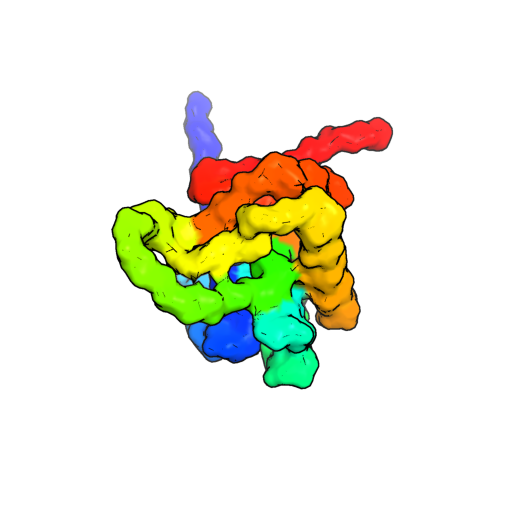3,48,50,52,53,41,43,75,64,56,28,44,47,20,36,28,48,25,33,74,64,78,60,75,80,77,78,76,93,59,55,70,63,27,66,78,27,72,50,65,67,43,83,50,68,90,52,52,61,66,56,42,42,50,43,52,50,53,22,52,48,47,35,42,76,73,75,40,75,54,46,28,37,34,48,51,57,50,45,76,47,76,53,51,55,61,52,41,55,82,69,25,56,28,38,48,46,91,91,43,79,44,61,37,72,94,72,75,133

Sequence (168 aa):
MSRPPARVAVAVHDVAPATFARCVEVRGWLAELGLDRVTLLVIPAPELHPFDSRGPELAAWLHERVGAGDAVAQHGFQHLRTRRAQAPRRWLAELQGGEAAEFPGLSASATLGAIDAGREVLQRAGLHPRGFVAPGYAYTPALRRALAGRFDWWGELLRLRTAGVGAH